Protein AF-A0A6A3PZK4-F1 (afdb_monomer_lite)

Radius of gyration: 15.24 Å; chains: 1; bounding box: 36×36×33 Å

Sequence (86 aa):
HVELTCVTIASISTGNMGVPCDEAAQVALRTIQKFLRANHWEGTLGIVCYGESVLKAFTKQALLERFNETLDPPSLAQDNIPRWPF

Organism: NCBI:txid53985

pLDDT: mean 84.87, std 14.3, range [50.31, 96.5]

InterPro domains:
  IPR043472 Macro domain-like [G3DSA:3.40.220.10] (1-63)
  IPR043472 Macro domain-like [SSF52949] (3-60)

Secondary structure (DSSP, 8-state):
-PPP-EEEEE-TTSSTT---HHHHHHHHHHHHHHHHHHS---SEEEEE--SHHHHHHHT-HHHHHHHHS--PPPP--TT-------

Foldseek 3Di:
DDADQEEEAEQPCVPPVVDQLLVSLLVVLVVVLVPVVVDVHHHDYHYDQPDPRNVVNNPPPVSVVVSPDDPDDPPPPVPDDPPDDD

Structure (mmCIF, N/CA/C/O backbone):
data_AF-A0A6A3PZK4-F1
#
_entry.id   AF-A0A6A3PZK4-F1
#
loop_
_atom_site.group_PDB
_atom_site.id
_atom_site.type_symbol
_atom_site.label_atom_id
_atom_site.label_alt_id
_atom_site.label_comp_id
_atom_site.label_asym_id
_atom_site.label_entity_id
_atom_site.label_seq_id
_atom_site.pdbx_PDB_ins_code
_atom_site.Cartn_x
_atom_site.Cartn_y
_atom_site.Cartn_z
_atom_site.occupancy
_atom_site.B_iso_or_equiv
_atom_site.auth_seq_id
_atom_site.auth_comp_id
_atom_site.auth_asym_id
_atom_site.auth_atom_id
_atom_site.pdbx_PDB_model_num
ATOM 1 N N . HIS A 1 1 ? 18.456 -8.938 -17.091 1.00 57.84 1 HIS A N 1
ATOM 2 C CA . HIS A 1 1 ? 17.813 -8.735 -15.778 1.00 57.84 1 HIS A CA 1
ATOM 3 C C . HIS A 1 1 ? 16.375 -9.209 -15.894 1.00 57.84 1 HIS A C 1
ATOM 5 O O . HIS A 1 1 ? 15.776 -8.949 -16.927 1.00 57.84 1 HIS A O 1
ATOM 11 N N . VAL A 1 2 ? 15.855 -9.945 -14.910 1.00 76.88 2 VAL A N 1
ATOM 12 C CA . VAL A 1 2 ? 14.429 -10.308 -14.873 1.00 76.88 2 VAL A CA 1
ATOM 13 C C . VAL A 1 2 ? 13.719 -9.230 -14.065 1.00 76.88 2 VAL A C 1
ATOM 15 O O . VAL A 1 2 ? 14.055 -9.031 -12.898 1.00 76.88 2 VAL A O 1
ATOM 18 N N . GLU A 1 3 ? 12.798 -8.508 -14.692 1.00 86.31 3 GLU A N 1
ATOM 19 C CA . GLU A 1 3 ? 11.941 -7.548 -13.999 1.00 86.31 3 GLU A CA 1
ATOM 20 C C . GLU A 1 3 ? 10.778 -8.291 -13.339 1.00 86.31 3 GLU A C 1
ATOM 22 O O . GLU A 1 3 ? 10.142 -9.153 -13.948 1.00 86.31 3 GLU A O 1
ATOM 27 N N . LEU A 1 4 ? 10.522 -7.993 -12.065 1.00 92.00 4 LEU A N 1
ATOM 28 C CA . LEU A 1 4 ? 9.390 -8.569 -11.346 1.00 92.00 4 LEU A CA 1
ATOM 29 C C . LEU A 1 4 ? 8.107 -7.893 -11.826 1.00 92.00 4 LEU A C 1
ATOM 31 O O . LEU A 1 4 ? 7.973 -6.684 -11.685 1.00 92.00 4 LEU A O 1
ATOM 35 N N . THR A 1 5 ? 7.154 -8.665 -12.338 1.00 94.56 5 THR A N 1
ATOM 36 C CA . THR A 1 5 ? 5.876 -8.152 -12.865 1.00 94.56 5 THR A CA 1
ATOM 37 C C . THR A 1 5 ? 4.714 -8.294 -11.883 1.00 94.56 5 THR A C 1
ATOM 39 O O . THR A 1 5 ? 3.620 -7.797 -12.140 1.00 94.56 5 THR A O 1
ATOM 42 N N . CYS A 1 6 ? 4.922 -8.966 -10.748 1.00 95.56 6 CYS A N 1
ATOM 43 C CA . CYS A 1 6 ? 3.911 -9.156 -9.712 1.00 95.56 6 CYS A CA 1
ATOM 44 C C . CYS A 1 6 ? 4.549 -9.043 -8.327 1.00 95.56 6 CYS A C 1
ATOM 46 O O . CYS A 1 6 ? 5.481 -9.783 -8.006 1.00 95.56 6 CYS A O 1
ATOM 48 N N . VAL A 1 7 ? 4.056 -8.108 -7.515 1.00 95.94 7 VAL A N 1
ATOM 49 C CA . VAL A 1 7 ? 4.563 -7.842 -6.165 1.00 95.94 7 VAL A CA 1
ATOM 50 C C . VAL A 1 7 ? 3.395 -7.761 -5.193 1.00 95.94 7 VAL A C 1
ATOM 52 O O . VAL A 1 7 ? 2.439 -7.020 -5.409 1.00 95.94 7 VAL A O 1
ATOM 55 N N . THR A 1 8 ? 3.484 -8.491 -4.085 1.00 96.50 8 THR A N 1
ATOM 56 C CA . THR A 1 8 ? 2.532 -8.391 -2.974 1.00 96.50 8 THR A CA 1
ATOM 57 C C . THR A 1 8 ? 3.209 -7.803 -1.747 1.00 96.50 8 THR A C 1
ATOM 59 O O . THR A 1 8 ? 4.284 -8.260 -1.359 1.00 96.50 8 THR A O 1
ATOM 62 N N . ILE A 1 9 ? 2.572 -6.823 -1.116 1.00 95.31 9 ILE A N 1
ATOM 63 C CA . ILE A 1 9 ? 3.101 -6.096 0.039 1.00 95.31 9 ILE A CA 1
ATOM 64 C C . ILE A 1 9 ? 2.186 -6.351 1.236 1.00 95.31 9 ILE A C 1
ATOM 66 O O . ILE A 1 9 ? 0.981 -6.132 1.155 1.00 95.31 9 ILE A O 1
ATOM 70 N N . ALA A 1 10 ? 2.745 -6.816 2.352 1.00 94.56 10 ALA A N 1
ATOM 71 C CA . ALA A 1 10 ? 2.014 -6.905 3.615 1.00 94.56 10 ALA A CA 1
ATOM 72 C C . ALA A 1 10 ? 1.889 -5.522 4.278 1.00 94.56 10 ALA A C 1
ATOM 74 O O . ALA A 1 10 ? 2.665 -4.613 3.994 1.00 94.56 10 ALA A O 1
ATOM 75 N N . SER A 1 11 ? 0.957 -5.363 5.216 1.00 90.62 11 SER A N 1
ATOM 76 C CA . SER A 1 11 ? 0.878 -4.150 6.040 1.00 90.62 11 SER A CA 1
ATOM 77 C C . SER A 1 11 ? 2.035 -4.082 7.046 1.00 90.62 11 SER A C 1
ATOM 79 O O . SER A 1 11 ? 1.955 -4.595 8.163 1.00 90.62 11 SER A O 1
ATOM 81 N N . ILE A 1 12 ? 3.153 -3.497 6.615 1.00 91.94 12 ILE A N 1
ATOM 82 C CA . ILE A 1 12 ? 4.393 -3.416 7.394 1.00 91.94 12 ILE A CA 1
ATOM 83 C C . ILE A 1 12 ? 4.199 -2.463 8.584 1.00 91.94 12 ILE A C 1
ATOM 85 O O . ILE A 1 12 ? 3.624 -1.386 8.456 1.00 91.94 12 ILE A O 1
ATOM 89 N N . SER A 1 13 ? 4.704 -2.870 9.750 1.00 93.62 13 SER A N 1
ATOM 90 C CA . SER A 1 13 ? 4.715 -2.103 11.007 1.00 93.62 13 SER A CA 1
ATOM 91 C C . SER A 1 13 ? 3.363 -1.837 11.694 1.00 93.62 13 SER A C 1
ATOM 93 O O . SER A 1 13 ? 3.353 -1.281 12.790 1.00 93.62 13 SER A O 1
ATOM 95 N N . THR A 1 14 ? 2.228 -2.282 11.147 1.00 92.06 14 THR A N 1
ATOM 96 C CA . THR A 1 14 ? 0.901 -2.029 11.7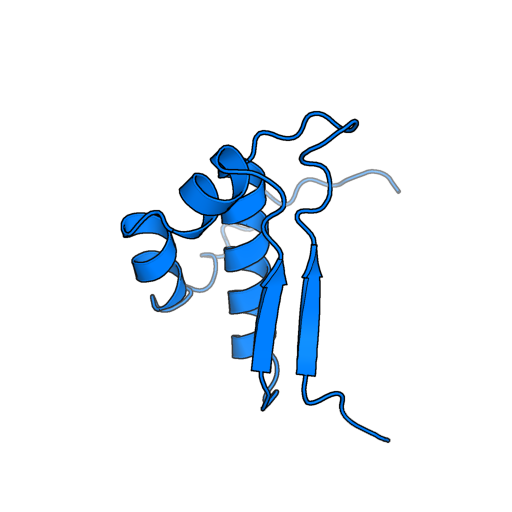57 1.00 92.06 14 THR A CA 1
ATOM 97 C C . THR A 1 14 ? 0.487 -3.029 12.840 1.00 92.06 14 THR A C 1
ATOM 99 O O . THR A 1 14 ? -0.551 -2.857 13.470 1.00 92.06 14 THR A O 1
ATOM 102 N N . GLY A 1 15 ? 1.259 -4.104 13.026 1.00 87.81 15 GLY A N 1
ATOM 103 C CA . GLY A 1 15 ? 1.059 -5.095 14.087 1.00 87.81 15 GLY A CA 1
ATOM 104 C C . GLY A 1 15 ? 1.846 -4.734 15.346 1.00 87.81 15 GLY A C 1
ATOM 105 O O . GLY A 1 15 ? 1.640 -3.686 15.945 1.00 87.81 15 GLY A O 1
ATOM 106 N N . ASN A 1 16 ? 2.806 -5.582 15.721 1.00 89.31 16 ASN A N 1
ATOM 107 C CA . ASN A 1 16 ? 3.596 -5.425 16.950 1.00 89.31 16 ASN A CA 1
ATOM 108 C C . ASN A 1 16 ? 4.386 -4.101 17.048 1.00 89.31 16 ASN A C 1
ATOM 110 O O . ASN A 1 16 ? 4.695 -3.655 18.145 1.00 89.31 16 ASN A O 1
ATOM 114 N N . MET A 1 17 ? 4.714 -3.471 15.914 1.00 89.50 17 MET A N 1
ATOM 115 C CA . MET A 1 17 ? 5.417 -2.178 15.890 1.00 89.50 17 MET A CA 1
ATOM 116 C C . MET A 1 17 ? 4.491 -0.982 16.169 1.00 89.50 17 MET A C 1
ATOM 118 O O . MET A 1 17 ? 4.980 0.128 16.349 1.00 89.50 17 MET A O 1
ATOM 122 N N . GLY A 1 18 ? 3.171 -1.196 16.207 1.00 90.94 18 GLY A N 1
ATOM 123 C CA . GLY A 1 18 ? 2.200 -0.217 16.692 1.00 90.94 18 GLY A CA 1
ATOM 124 C C . GLY A 1 18 ? 1.951 0.993 15.789 1.00 90.94 18 GLY A C 1
ATOM 125 O O . GLY A 1 18 ? 1.316 1.942 16.242 1.00 90.94 18 GLY A O 1
ATOM 126 N N . VAL A 1 19 ? 2.414 0.995 14.533 1.00 94.06 19 VAL A N 1
ATOM 127 C CA . VAL A 1 19 ? 2.143 2.113 13.615 1.00 94.06 19 VAL A CA 1
ATOM 128 C C . VAL A 1 19 ? 0.643 2.155 13.291 1.00 94.06 19 VAL A C 1
ATOM 130 O O . VAL A 1 19 ? 0.087 1.130 12.877 1.00 94.06 19 VAL A O 1
ATOM 133 N N . PRO A 1 20 ? -0.031 3.312 13.427 1.00 95.88 20 PRO A N 1
ATOM 134 C CA . PRO A 1 20 ? -1.438 3.437 13.070 1.00 95.88 20 PRO A CA 1
ATOM 135 C C . PRO A 1 20 ? -1.687 3.050 11.608 1.00 95.88 20 PRO A C 1
ATOM 137 O O . PRO A 1 20 ? -0.991 3.511 10.703 1.00 95.88 20 PRO A O 1
ATOM 140 N N . CYS A 1 21 ? -2.710 2.225 11.359 1.00 94.88 21 CYS A N 1
ATOM 141 C CA . CYS A 1 21 ? -3.009 1.708 10.016 1.00 94.88 21 CYS A CA 1
ATOM 142 C C . CYS A 1 21 ? -3.244 2.827 8.991 1.00 94.88 21 CYS A C 1
ATOM 144 O O . CYS A 1 21 ? -2.823 2.708 7.845 1.00 94.88 21 CYS A O 1
ATOM 146 N N . ASP A 1 22 ? -3.875 3.923 9.412 1.00 94.62 22 ASP A N 1
ATOM 147 C CA . ASP A 1 22 ? -4.155 5.077 8.556 1.00 94.62 22 ASP A CA 1
ATOM 148 C C . ASP A 1 22 ? -2.877 5.788 8.094 1.00 94.62 22 ASP A C 1
ATOM 150 O O . ASP A 1 22 ? -2.727 6.097 6.911 1.00 94.62 22 ASP A O 1
ATOM 154 N N . GLU A 1 23 ? -1.931 6.001 9.011 1.00 94.25 23 GLU A N 1
ATOM 155 C CA . GLU A 1 23 ? -0.634 6.603 8.699 1.00 94.25 23 GLU A CA 1
ATOM 156 C C . GLU A 1 23 ? 0.203 5.668 7.823 1.00 94.25 23 GLU A C 1
ATOM 158 O O . GLU A 1 23 ? 0.770 6.099 6.816 1.00 94.25 23 GLU A O 1
ATOM 163 N N . ALA A 1 24 ? 0.224 4.374 8.155 1.00 93.94 24 ALA A N 1
ATOM 164 C CA . ALA A 1 24 ? 0.933 3.364 7.379 1.00 93.94 24 ALA A CA 1
ATOM 165 C C . ALA A 1 24 ? 0.401 3.276 5.942 1.00 93.94 24 ALA A C 1
ATOM 167 O O . ALA A 1 24 ? 1.190 3.292 4.997 1.00 93.94 24 ALA A O 1
ATOM 168 N N . ALA A 1 25 ? -0.923 3.248 5.759 1.00 95.06 25 ALA A N 1
ATOM 169 C CA . ALA A 1 25 ? -1.551 3.216 4.442 1.00 95.06 25 ALA A CA 1
ATOM 170 C C . ALA A 1 25 ? -1.227 4.474 3.625 1.00 95.06 25 ALA A C 1
ATOM 172 O O . ALA A 1 25 ? -0.894 4.376 2.441 1.00 95.06 25 ALA A O 1
ATOM 173 N N . GLN A 1 26 ? -1.246 5.651 4.261 1.00 94.75 26 GLN A N 1
ATOM 174 C CA . GLN A 1 26 ? -0.878 6.907 3.610 1.00 94.75 26 GLN A CA 1
ATOM 175 C C . GLN A 1 26 ? 0.585 6.915 3.152 1.00 94.75 26 GLN A C 1
ATOM 177 O O . GLN A 1 26 ? 0.877 7.303 2.018 1.00 94.75 26 GLN A O 1
ATOM 182 N N . VAL A 1 27 ? 1.512 6.490 4.014 1.00 94.62 27 VAL A N 1
ATOM 183 C CA . VAL A 1 27 ? 2.941 6.414 3.683 1.00 94.62 27 VAL A CA 1
ATOM 184 C C . VAL A 1 27 ? 3.191 5.379 2.587 1.00 94.62 27 VAL A C 1
ATOM 186 O O . VAL A 1 27 ? 3.904 5.679 1.626 1.00 94.62 27 VAL A O 1
ATOM 189 N N . ALA A 1 28 ? 2.580 4.197 2.686 1.00 95.06 28 ALA A N 1
ATOM 190 C CA . ALA A 1 28 ? 2.710 3.130 1.703 1.00 95.06 28 ALA A CA 1
ATOM 191 C C . ALA A 1 28 ? 2.237 3.583 0.317 1.00 95.06 28 ALA A C 1
ATOM 193 O O . ALA A 1 28 ? 3.025 3.559 -0.629 1.00 95.06 28 ALA A O 1
ATOM 194 N N . LEU A 1 29 ? 0.998 4.073 0.192 1.00 94.50 29 LEU A N 1
ATOM 195 C CA . LEU A 1 29 ? 0.448 4.486 -1.101 1.00 94.50 29 LEU A CA 1
ATOM 196 C C . LEU A 1 29 ? 1.194 5.679 -1.698 1.00 94.50 29 LEU A C 1
ATOM 198 O O . LEU A 1 29 ? 1.489 5.665 -2.889 1.00 94.50 29 LEU A O 1
ATOM 202 N N . ARG A 1 30 ? 1.607 6.663 -0.888 1.00 92.44 30 ARG A N 1
ATOM 203 C CA . ARG A 1 30 ? 2.439 7.775 -1.381 1.00 92.44 30 ARG A CA 1
ATOM 204 C C . ARG A 1 30 ? 3.800 7.296 -1.890 1.00 92.44 30 ARG A C 1
ATOM 206 O O . ARG A 1 30 ? 4.329 7.845 -2.854 1.00 92.44 30 ARG A O 1
ATOM 213 N N . THR A 1 31 ? 4.389 6.297 -1.240 1.00 93.88 31 THR A N 1
ATOM 214 C CA . THR A 1 31 ? 5.695 5.747 -1.630 1.00 93.88 31 THR A CA 1
ATOM 215 C C . THR A 1 31 ? 5.582 4.914 -2.901 1.00 93.88 31 THR A C 1
ATOM 217 O O . THR A 1 31 ? 6.376 5.103 -3.820 1.00 93.88 31 THR A O 1
ATOM 220 N N . ILE A 1 32 ? 4.550 4.070 -2.997 1.00 94.25 32 ILE A N 1
ATOM 221 C CA . ILE A 1 32 ? 4.220 3.310 -4.208 1.00 94.25 32 ILE A CA 1
ATOM 222 C C . ILE A 1 32 ? 3.974 4.269 -5.376 1.00 94.25 32 ILE A C 1
ATOM 224 O O . ILE A 1 32 ? 4.585 4.116 -6.426 1.00 94.25 32 ILE A O 1
ATOM 228 N N . GLN A 1 33 ? 3.160 5.307 -5.180 1.00 92.44 33 GLN A N 1
ATOM 229 C CA . GLN A 1 33 ? 2.888 6.321 -6.199 1.00 92.44 33 GLN A CA 1
ATOM 230 C C . GLN A 1 33 ? 4.180 6.975 -6.710 1.00 92.44 33 GLN A C 1
ATOM 232 O O . GLN A 1 33 ? 4.386 7.085 -7.917 1.00 92.44 33 GLN A O 1
ATOM 237 N N . LYS A 1 34 ? 5.076 7.391 -5.803 1.00 91.31 34 LYS A N 1
ATOM 238 C CA . LYS A 1 34 ? 6.383 7.960 -6.166 1.00 91.31 34 LYS A CA 1
ATOM 239 C C . LYS A 1 34 ? 7.229 6.979 -6.971 1.00 91.31 34 LYS A C 1
ATOM 241 O O . LYS A 1 34 ? 7.809 7.377 -7.975 1.00 91.31 34 LYS A O 1
ATOM 246 N N . PHE A 1 35 ? 7.291 5.719 -6.545 1.00 92.31 35 PHE A N 1
ATOM 247 C CA . PHE A 1 35 ? 8.043 4.683 -7.245 1.00 92.31 35 PHE A CA 1
ATOM 248 C C . PHE A 1 35 ? 7.502 4.463 -8.662 1.00 92.31 35 PHE A C 1
ATOM 250 O O . PHE A 1 35 ? 8.273 4.537 -9.612 1.00 92.31 35 PHE A O 1
ATOM 257 N N . LEU A 1 36 ? 6.189 4.277 -8.813 1.00 90.62 36 LEU A N 1
ATOM 258 C CA . LEU A 1 36 ? 5.545 4.041 -10.109 1.00 90.62 36 LEU A CA 1
ATOM 259 C C . LEU A 1 36 ? 5.653 5.237 -11.063 1.00 90.62 36 LEU A C 1
ATOM 261 O O . LEU A 1 36 ? 5.698 5.056 -12.269 1.00 90.62 36 LEU A O 1
ATOM 265 N N . ARG A 1 37 ? 5.687 6.470 -10.544 1.00 87.38 37 ARG A N 1
ATOM 266 C CA . ARG A 1 37 ? 5.859 7.671 -11.378 1.00 87.38 37 ARG A CA 1
ATOM 267 C C . ARG A 1 37 ? 7.319 7.927 -11.758 1.00 87.38 37 ARG A C 1
ATOM 269 O O . ARG A 1 37 ? 7.570 8.503 -12.809 1.00 87.38 37 ARG A O 1
ATOM 276 N N . ALA A 1 38 ? 8.270 7.547 -10.905 1.00 90.12 38 ALA A N 1
ATOM 277 C CA . ALA A 1 38 ? 9.699 7.738 -11.158 1.00 90.12 38 ALA A CA 1
ATOM 278 C C . ALA A 1 38 ? 10.314 6.621 -12.016 1.00 90.12 38 ALA A C 1
ATOM 280 O O . ALA A 1 38 ? 11.361 6.826 -12.628 1.00 90.12 38 ALA A O 1
ATOM 281 N N . ASN A 1 39 ? 9.684 5.447 -12.048 1.00 86.12 39 ASN A N 1
ATOM 282 C CA . ASN A 1 39 ? 10.170 4.266 -12.751 1.00 86.12 39 ASN A CA 1
ATOM 283 C C . ASN A 1 39 ? 9.104 3.808 -13.749 1.00 86.12 39 ASN A C 1
ATOM 285 O O . ASN A 1 39 ? 7.939 3.711 -13.387 1.00 86.12 39 ASN A O 1
ATOM 289 N N . HIS A 1 40 ? 9.493 3.464 -14.977 1.00 84.31 40 HIS A N 1
ATOM 290 C CA . HIS A 1 40 ? 8.588 2.909 -15.995 1.00 84.31 40 HIS A CA 1
ATOM 291 C C . HIS A 1 40 ? 8.279 1.427 -15.719 1.00 84.31 40 HIS A C 1
ATOM 293 O O . HIS A 1 40 ? 8.501 0.568 -16.565 1.00 84.31 40 HIS A O 1
ATOM 299 N N . TRP A 1 41 ? 7.856 1.114 -14.495 1.00 91.69 41 TRP A N 1
ATOM 300 C CA . TRP A 1 41 ? 7.539 -0.248 -14.094 1.00 91.69 41 TRP A CA 1
ATOM 301 C C . TRP A 1 41 ? 6.133 -0.629 -14.556 1.00 91.69 41 TRP A C 1
ATOM 303 O O . TRP A 1 41 ? 5.163 0.056 -14.230 1.00 91.69 41 TRP A O 1
ATOM 313 N N . GLU A 1 42 ? 6.024 -1.756 -15.256 1.00 91.44 42 GLU A N 1
ATOM 314 C CA . GLU A 1 42 ? 4.754 -2.344 -15.674 1.00 91.4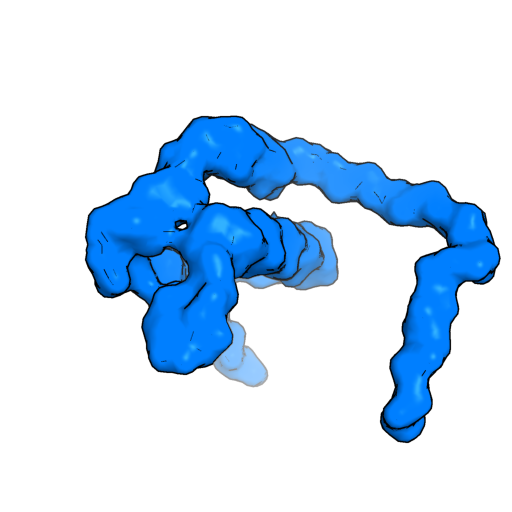4 42 GLU A CA 1
ATOM 315 C C . GLU A 1 42 ? 4.526 -3.674 -14.948 1.00 91.44 42 GLU A C 1
ATOM 317 O O . GLU A 1 42 ? 5.333 -4.603 -15.021 1.00 91.44 42 GLU A O 1
ATOM 322 N N . GLY A 1 43 ? 3.411 -3.778 -14.226 1.00 92.94 43 GLY A N 1
ATOM 323 C CA . GLY A 1 43 ? 3.096 -4.976 -13.461 1.00 92.94 43 GLY A CA 1
ATOM 324 C C . GLY A 1 43 ? 1.881 -4.819 -12.557 1.00 92.94 43 GLY A C 1
ATOM 325 O O . GLY A 1 43 ? 1.149 -3.832 -12.607 1.00 92.94 43 GLY A O 1
ATOM 326 N N . THR A 1 44 ? 1.661 -5.828 -11.717 1.00 95.44 44 THR A N 1
ATOM 327 C CA . THR A 1 44 ? 0.583 -5.867 -10.725 1.00 95.44 44 THR A CA 1
ATOM 328 C C . THR A 1 44 ? 1.150 -5.732 -9.318 1.00 95.44 44 THR A C 1
ATOM 330 O O . THR A 1 44 ? 2.037 -6.490 -8.923 1.00 95.44 44 THR A O 1
ATOM 333 N N . LEU A 1 45 ? 0.625 -4.778 -8.548 1.00 94.94 45 LEU A N 1
ATOM 334 C CA . LEU A 1 45 ? 0.962 -4.592 -7.139 1.00 94.94 45 LEU A CA 1
ATOM 335 C C . LEU A 1 45 ? -0.276 -4.849 -6.278 1.00 94.94 45 LEU A C 1
ATOM 337 O O . LEU A 1 45 ? -1.301 -4.192 -6.445 1.00 94.94 45 LEU A O 1
ATOM 341 N N . GLY A 1 46 ? -0.175 -5.805 -5.358 1.00 95.50 46 GLY A N 1
ATOM 342 C CA . GLY A 1 46 ? -1.229 -6.141 -4.402 1.00 95.50 46 GLY A CA 1
ATOM 343 C C . GLY A 1 46 ? -0.837 -5.766 -2.977 1.00 95.50 46 GLY A C 1
ATOM 344 O O . GLY A 1 46 ? 0.288 -6.025 -2.556 1.00 95.50 46 GLY A O 1
ATOM 345 N N . ILE A 1 47 ? -1.766 -5.197 -2.209 1.00 94.88 47 ILE A N 1
ATOM 346 C CA . ILE A 1 47 ? -1.577 -4.946 -0.775 1.00 94.88 47 ILE A CA 1
ATOM 347 C C . ILE A 1 47 ? -2.392 -5.978 0.000 1.00 94.88 47 ILE A C 1
ATOM 349 O O . ILE A 1 47 ? -3.612 -6.052 -0.129 1.00 94.88 47 ILE A O 1
ATOM 353 N N . VAL A 1 48 ? -1.706 -6.802 0.789 1.00 94.69 48 VAL A N 1
ATOM 354 C CA . VAL A 1 48 ? -2.312 -7.858 1.598 1.00 94.69 48 VAL A CA 1
ATOM 355 C C . VAL A 1 48 ? -2.690 -7.282 2.959 1.00 94.69 48 VAL A C 1
ATOM 357 O O . VAL A 1 48 ? -1.842 -7.041 3.822 1.00 94.69 48 VAL A O 1
ATOM 360 N N . CYS A 1 49 ? -3.990 -7.072 3.146 1.00 94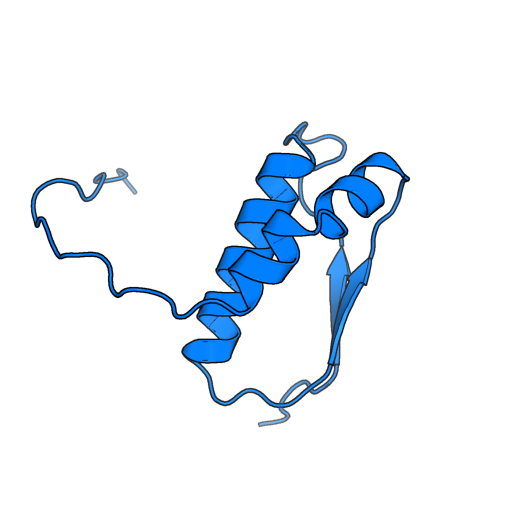.50 49 CYS A N 1
ATOM 361 C CA . CYS A 1 49 ? -4.565 -6.505 4.359 1.00 94.50 49 CYS A CA 1
ATOM 362 C C . CYS A 1 49 ? -4.995 -7.615 5.328 1.00 94.50 49 CYS A C 1
ATOM 364 O O . CYS A 1 49 ? -6.101 -8.143 5.226 1.00 94.50 49 CYS A O 1
ATOM 366 N N . TYR A 1 50 ? -4.134 -7.964 6.287 1.00 91.75 50 TYR A N 1
ATOM 367 C CA . TYR A 1 50 ? -4.496 -8.887 7.366 1.00 91.75 50 TYR A CA 1
ATOM 368 C C . TYR A 1 50 ? -5.229 -8.132 8.488 1.00 91.75 50 TYR A C 1
ATOM 370 O O . TYR A 1 50 ? -4.604 -7.606 9.408 1.00 91.75 50 TYR A O 1
ATOM 378 N N . GLY A 1 51 ? -6.558 -8.046 8.373 1.00 91.25 51 GLY A N 1
ATOM 379 C CA . GLY A 1 51 ? -7.449 -7.426 9.360 1.00 91.25 51 GLY A CA 1
ATOM 380 C C . GLY A 1 51 ? -8.300 -6.283 8.799 1.00 91.25 51 GLY A C 1
ATOM 381 O O . GLY A 1 51 ? -7.894 -5.562 7.885 1.00 91.25 51 GLY A O 1
ATOM 382 N N . GLU A 1 52 ? -9.491 -6.097 9.373 1.00 93.81 52 GLU A N 1
ATOM 383 C CA . GLU A 1 52 ? -10.458 -5.089 8.915 1.00 93.81 52 GLU A CA 1
ATOM 384 C C . GLU A 1 52 ? -9.936 -3.655 9.039 1.00 93.81 52 GLU A C 1
ATOM 386 O O . GLU A 1 52 ? -10.186 -2.836 8.159 1.00 93.81 52 GLU A O 1
ATOM 391 N N . SER A 1 53 ? -9.181 -3.340 10.096 1.00 93.56 53 SER A N 1
ATOM 392 C CA . SER A 1 53 ? -8.602 -2.005 10.302 1.00 93.56 53 SER A CA 1
ATOM 393 C C . SER A 1 53 ? -7.623 -1.621 9.192 1.00 93.56 53 SER A C 1
ATOM 395 O O . SER A 1 53 ? -7.656 -0.493 8.701 1.00 93.56 53 SER A O 1
ATOM 397 N N . VAL A 1 54 ? -6.797 -2.573 8.753 1.00 94.44 54 VAL A N 1
ATOM 398 C CA . VAL A 1 54 ? -5.850 -2.399 7.648 1.00 94.44 54 VAL A CA 1
ATOM 399 C C . VAL A 1 54 ? -6.609 -2.225 6.334 1.00 94.44 54 VAL A C 1
ATOM 401 O O . VAL A 1 54 ? -6.366 -1.266 5.605 1.00 94.44 54 VAL A O 1
ATOM 404 N N . LEU A 1 55 ? -7.579 -3.103 6.053 1.00 95.38 55 LEU A N 1
ATOM 405 C CA . LEU A 1 55 ? -8.399 -3.002 4.845 1.00 95.38 55 LEU A CA 1
ATOM 406 C C . LEU A 1 55 ? -9.128 -1.655 4.780 1.00 95.38 55 LEU A C 1
ATOM 408 O O . LEU A 1 55 ? -9.106 -0.988 3.747 1.00 95.38 55 LEU A O 1
ATOM 412 N N . LYS A 1 56 ? -9.726 -1.222 5.893 1.00 96.00 56 LYS A N 1
ATOM 413 C CA . LYS A 1 56 ? -10.416 0.064 6.004 1.00 96.00 56 LYS A CA 1
ATOM 414 C C . LYS A 1 56 ? -9.475 1.238 5.746 1.00 96.00 56 LYS A C 1
ATOM 416 O O . LYS A 1 56 ? -9.888 2.185 5.089 1.00 96.00 56 LYS A O 1
ATOM 421 N N . ALA A 1 57 ? -8.231 1.181 6.223 1.00 95.00 57 ALA A N 1
ATOM 422 C CA . ALA A 1 57 ? -7.238 2.225 5.977 1.00 95.00 57 ALA A CA 1
ATOM 423 C C . ALA A 1 57 ? -6.872 2.339 4.486 1.00 95.00 57 ALA A C 1
ATOM 425 O O . ALA A 1 57 ? -6.877 3.441 3.939 1.00 95.00 57 ALA A O 1
ATOM 426 N N . PHE A 1 58 ? -6.629 1.211 3.807 1.00 93.62 58 PHE A N 1
ATOM 427 C CA . PHE A 1 58 ? -6.260 1.186 2.384 1.00 93.62 58 PHE A CA 1
ATOM 428 C C . PHE A 1 58 ? -7.426 1.448 1.418 1.00 93.62 58 PHE A C 1
ATOM 430 O O . PHE A 1 58 ? -7.190 1.824 0.274 1.00 93.62 58 PHE A O 1
ATOM 437 N N . THR A 1 59 ? -8.675 1.284 1.858 1.00 94.12 59 THR A N 1
ATOM 438 C CA . THR A 1 59 ? -9.879 1.497 1.028 1.00 94.12 59 THR A CA 1
ATOM 439 C C . THR A 1 59 ? -10.531 2.865 1.231 1.00 94.12 59 THR A C 1
ATOM 441 O O . THR A 1 59 ? -11.596 3.133 0.673 1.00 94.12 59 THR A O 1
ATOM 444 N N . LYS A 1 60 ? -9.906 3.770 1.996 1.00 91.06 60 LYS A N 1
ATOM 445 C CA . LYS A 1 60 ? -10.403 5.144 2.140 1.00 91.06 60 LYS A CA 1
ATOM 446 C C . LYS A 1 60 ? -10.405 5.843 0.786 1.00 91.06 60 LYS A C 1
ATOM 448 O O . LYS A 1 60 ? -9.351 6.056 0.192 1.00 91.06 60 LYS A O 1
ATOM 453 N N . GLN A 1 61 ? -11.582 6.278 0.353 1.00 84.06 61 GLN A N 1
ATOM 454 C CA . GLN A 1 61 ? -11.767 6.915 -0.948 1.00 84.06 61 GLN A CA 1
ATOM 455 C C . GLN A 1 61 ? -10.827 8.112 -1.158 1.00 84.06 61 GLN A C 1
ATOM 457 O O . GLN A 1 61 ? -10.094 8.136 -2.138 1.00 84.06 61 GLN A O 1
ATOM 462 N N . ALA A 1 62 ? -10.740 9.024 -0.185 1.00 81.00 62 ALA A N 1
ATOM 463 C CA . ALA A 1 62 ? -9.838 10.176 -0.261 1.00 81.0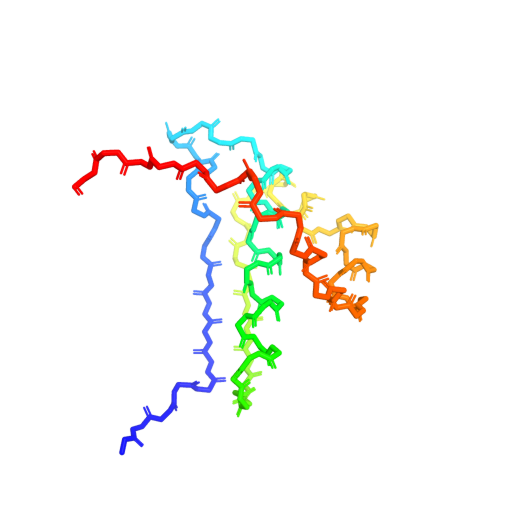0 62 ALA A CA 1
ATOM 464 C C . ALA A 1 62 ? -8.355 9.782 -0.420 1.00 81.00 62 ALA A C 1
ATOM 466 O O . ALA A 1 62 ? -7.571 10.516 -1.011 1.00 81.00 62 ALA A O 1
ATOM 467 N N . LEU A 1 63 ? -7.941 8.630 0.117 1.00 85.81 63 LEU A N 1
ATOM 468 C CA . LEU A 1 63 ? -6.571 8.144 -0.033 1.00 85.81 63 LEU A CA 1
ATOM 469 C C . LEU A 1 63 ? -6.327 7.584 -1.443 1.00 85.81 63 LEU A C 1
ATOM 471 O O . LEU A 1 63 ? -5.273 7.832 -2.025 1.00 85.81 63 LEU A O 1
ATOM 475 N N . LEU A 1 64 ? -7.309 6.871 -1.996 1.00 89.38 64 LEU A N 1
ATOM 476 C CA . LEU A 1 64 ? -7.265 6.342 -3.361 1.00 89.38 64 LEU A CA 1
ATOM 477 C C . LEU A 1 64 ? -7.337 7.454 -4.415 1.00 89.38 64 LEU A C 1
ATOM 479 O O . LEU A 1 64 ? -6.631 7.394 -5.416 1.00 89.38 64 LEU A O 1
ATOM 483 N N . GLU A 1 65 ? -8.137 8.492 -4.182 1.00 89.19 65 GLU A N 1
ATOM 484 C CA . GLU A 1 65 ? -8.192 9.677 -5.045 1.00 89.19 65 GLU A CA 1
ATOM 485 C C . GLU A 1 65 ? -6.821 10.368 -5.096 1.00 89.19 65 GLU A C 1
ATOM 487 O O . GLU A 1 65 ? -6.261 10.556 -6.178 1.00 89.19 65 GLU A O 1
ATOM 492 N N . ARG A 1 66 ? -6.201 10.591 -3.930 1.00 86.38 66 ARG A N 1
ATOM 493 C CA . ARG A 1 66 ? -4.848 11.165 -3.811 1.00 86.38 66 ARG A CA 1
ATOM 494 C C . ARG A 1 66 ? -3.751 10.331 -4.468 1.00 86.38 66 ARG A C 1
ATOM 496 O O . ARG A 1 66 ? -2.725 10.870 -4.880 1.00 86.38 66 ARG A O 1
ATOM 503 N N . PHE A 1 67 ? -3.938 9.018 -4.579 1.00 86.75 67 PHE A N 1
ATOM 504 C CA . PHE A 1 67 ? -2.988 8.154 -5.278 1.00 86.75 67 PHE A CA 1
ATOM 505 C C . PHE A 1 67 ? -2.927 8.454 -6.785 1.00 86.75 67 PHE A C 1
ATOM 507 O O . PHE A 1 67 ? -1.869 8.314 -7.403 1.00 86.75 67 PHE A O 1
ATOM 514 N N . ASN A 1 68 ? -4.023 8.931 -7.377 1.00 84.75 68 ASN A N 1
ATOM 515 C CA . ASN A 1 68 ? -4.086 9.264 -8.801 1.00 84.75 68 ASN A CA 1
ATOM 516 C C . ASN A 1 68 ? -3.707 10.720 -9.105 1.00 84.75 68 ASN A C 1
ATOM 518 O O . ASN A 1 68 ? -3.355 11.032 -10.244 1.00 84.75 68 ASN A O 1
ATOM 522 N N . GLU A 1 69 ? -3.714 11.596 -8.099 1.00 87.31 69 GLU A N 1
ATOM 523 C CA . GLU A 1 69 ? -3.309 12.997 -8.238 1.00 87.31 69 GLU A CA 1
ATOM 524 C C . GLU A 1 69 ? -1.861 13.134 -8.720 1.00 87.31 69 GLU A C 1
ATOM 526 O O . GLU A 1 69 ? -0.988 12.306 -8.428 1.00 87.31 69 GLU A O 1
ATOM 531 N N . THR A 1 70 ? -1.593 14.190 -9.484 1.00 79.69 70 THR A N 1
ATOM 532 C CA . THR A 1 70 ? -0.237 14.549 -9.893 1.00 79.69 70 THR A CA 1
ATOM 533 C C . THR A 1 70 ? 0.582 14.858 -8.646 1.00 79.69 70 THR A C 1
ATOM 535 O O . THR A 1 70 ? 0.147 15.605 -7.774 1.00 79.69 70 THR A O 1
ATOM 538 N N . LEU A 1 71 ? 1.778 14.279 -8.543 1.00 72.50 71 LEU A N 1
ATOM 539 C CA . LEU A 1 71 ? 2.710 14.703 -7.508 1.00 72.50 71 LEU A CA 1
ATOM 540 C C . LEU A 1 71 ? 3.214 16.090 -7.890 1.00 72.50 71 LEU A C 1
ATOM 542 O O . LEU A 1 71 ? 4.028 16.204 -8.807 1.00 72.50 71 LEU A O 1
ATOM 546 N N . ASP A 1 72 ? 2.756 17.121 -7.187 1.00 68.19 72 ASP A N 1
ATOM 547 C CA . ASP A 1 72 ? 3.420 18.412 -7.271 1.00 68.19 72 ASP A CA 1
ATOM 548 C C . ASP A 1 72 ? 4.873 18.218 -6.823 1.00 68.19 72 ASP A C 1
ATOM 550 O O . ASP A 1 72 ? 5.120 17.622 -5.758 1.00 68.19 72 ASP A O 1
ATOM 554 N N . PRO A 1 73 ? 5.860 18.659 -7.624 1.00 59.44 73 PRO A N 1
ATOM 555 C CA . PRO A 1 73 ? 7.227 18.680 -7.153 1.00 59.44 73 PRO A CA 1
ATOM 556 C C . PRO A 1 73 ? 7.240 19.503 -5.863 1.00 59.44 73 PRO A C 1
ATOM 558 O O . PRO A 1 73 ? 6.593 20.554 -5.811 1.00 59.44 73 PRO A O 1
ATOM 561 N N . PRO A 1 74 ? 7.926 19.040 -4.802 1.00 58.41 74 PRO A N 1
ATOM 562 C CA . PRO A 1 74 ? 8.074 19.865 -3.619 1.00 58.41 74 PRO A CA 1
ATOM 563 C C . PRO A 1 74 ? 8.639 21.208 -4.081 1.00 58.41 74 PRO A C 1
ATOM 565 O O . PRO A 1 74 ? 9.689 21.244 -4.727 1.00 58.41 74 PRO A O 1
ATOM 568 N N . SER A 1 75 ? 7.925 22.302 -3.796 1.00 54.47 75 SER A N 1
ATOM 569 C CA . SER A 1 75 ? 8.518 23.624 -3.912 1.00 54.47 75 SER A CA 1
ATOM 570 C C . SER A 1 75 ? 9.777 23.575 -3.058 1.00 54.47 75 SER A C 1
ATOM 572 O O . SER A 1 75 ? 9.727 23.266 -1.866 1.00 54.47 75 SER A O 1
ATOM 574 N N . LEU A 1 76 ? 10.935 23.747 -3.692 1.00 52.75 76 LEU A N 1
ATOM 575 C CA . LEU A 1 76 ? 12.217 23.762 -3.004 1.00 52.75 76 LEU A CA 1
ATOM 576 C C . LEU A 1 76 ? 12.295 25.052 -2.176 1.00 52.75 76 LEU A C 1
ATOM 578 O O . LEU A 1 76 ? 13.024 25.975 -2.518 1.00 5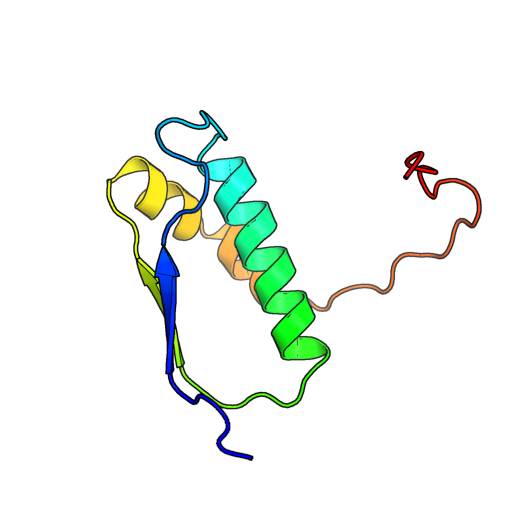2.75 76 LEU A O 1
ATOM 582 N N . ALA A 1 77 ? 11.543 25.133 -1.080 1.00 54.09 77 ALA A N 1
ATOM 583 C CA . ALA A 1 77 ? 11.969 25.928 0.054 1.00 54.09 77 ALA A CA 1
ATOM 584 C C . ALA A 1 77 ? 13.176 25.178 0.629 1.00 54.09 77 ALA A C 1
ATOM 586 O O . ALA A 1 77 ? 13.027 24.171 1.322 1.00 54.09 77 ALA A O 1
ATOM 587 N N . GLN A 1 78 ? 14.372 25.618 0.236 1.00 52.69 78 GLN A N 1
ATOM 588 C CA . GLN A 1 78 ? 15.670 24.992 0.518 1.00 52.69 78 GLN A CA 1
ATOM 589 C C . GLN A 1 78 ? 15.990 24.839 2.021 1.00 52.69 78 GLN A C 1
ATOM 591 O O . GLN A 1 78 ? 16.994 24.221 2.365 1.00 52.69 78 GLN A O 1
ATOM 596 N N . ASP A 1 79 ? 15.127 25.324 2.915 1.00 54.44 79 ASP A N 1
ATOM 597 C CA . ASP A 1 79 ? 15.444 25.528 4.329 1.00 54.44 79 ASP A CA 1
ATOM 598 C C . ASP A 1 79 ? 14.980 24.414 5.283 1.00 54.44 79 ASP A C 1
ATOM 600 O O . ASP A 1 79 ? 15.309 24.458 6.463 1.00 54.44 79 ASP A O 1
ATOM 604 N N . ASN A 1 80 ? 14.256 23.387 4.815 1.00 55.09 80 ASN A N 1
ATOM 605 C CA . ASN A 1 80 ? 13.660 22.366 5.698 1.00 55.09 80 ASN A CA 1
ATOM 606 C C . ASN A 1 80 ? 14.010 20.920 5.314 1.00 55.09 80 ASN A C 1
ATOM 608 O O . ASN A 1 80 ? 13.135 20.057 5.266 1.00 55.09 80 ASN A O 1
ATOM 612 N N . ILE A 1 81 ? 15.284 20.625 5.048 1.00 60.53 81 ILE A N 1
ATOM 613 C CA . ILE A 1 81 ? 15.760 19.233 5.000 1.00 60.53 81 ILE A CA 1
ATOM 614 C C . ILE A 1 81 ? 16.228 18.854 6.415 1.00 60.53 81 ILE A C 1
ATOM 616 O O . ILE A 1 81 ? 17.257 19.375 6.855 1.00 60.53 81 ILE A O 1
ATOM 620 N N . PRO A 1 82 ? 15.534 17.958 7.147 1.00 57.56 82 PRO A N 1
ATOM 621 C CA . PRO A 1 82 ? 16.040 17.454 8.416 1.00 57.56 82 PRO A CA 1
ATOM 622 C C . PRO A 1 82 ? 17.360 16.723 8.163 1.00 57.56 82 PRO A C 1
ATOM 624 O O . PRO A 1 82 ? 17.401 15.714 7.456 1.00 57.56 82 PRO A O 1
ATOM 627 N N . ARG A 1 83 ? 18.456 17.244 8.718 1.00 61.25 83 ARG A N 1
ATOM 628 C CA . ARG A 1 83 ? 19.738 16.538 8.753 1.00 61.25 83 ARG A CA 1
ATOM 629 C C . ARG A 1 83 ? 19.653 15.463 9.830 1.00 61.25 83 ARG A C 1
ATOM 631 O O . ARG A 1 83 ? 19.829 15.752 11.010 1.00 61.25 83 A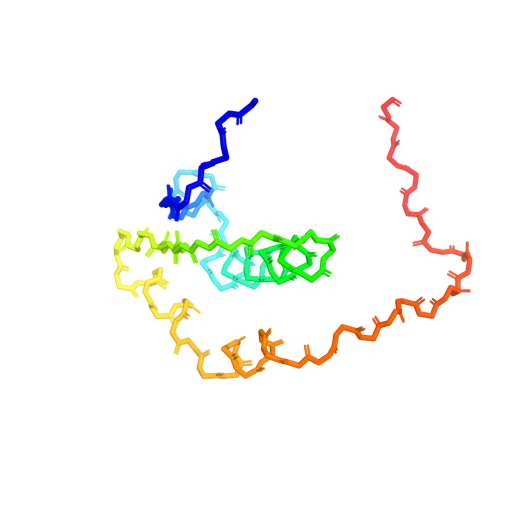RG A O 1
ATOM 638 N N . TRP A 1 84 ? 19.355 14.236 9.425 1.00 50.84 84 TRP A N 1
ATOM 639 C CA . TRP A 1 84 ? 19.496 13.077 10.301 1.00 50.84 84 TRP A CA 1
ATOM 640 C C . TRP A 1 84 ? 20.987 12.753 10.468 1.00 50.84 84 TRP A C 1
ATOM 642 O O . TRP A 1 84 ? 21.692 12.703 9.458 1.00 50.84 84 TRP A O 1
ATOM 652 N N . PRO A 1 85 ? 21.491 12.567 11.701 1.00 57.81 85 PRO A N 1
ATOM 653 C CA . PRO A 1 85 ? 22.879 12.210 11.932 1.00 57.81 85 PRO A CA 1
ATOM 654 C C . PRO A 1 85 ? 23.017 10.696 11.746 1.00 57.81 85 PRO A C 1
ATOM 656 O O . PRO A 1 85 ? 22.750 9.929 12.668 1.00 57.81 85 PRO A O 1
ATOM 659 N N . PHE A 1 86 ? 23.395 10.272 10.546 1.00 50.31 86 PHE A N 1
ATOM 660 C CA . PHE A 1 86 ? 24.001 8.962 10.322 1.00 50.31 86 PHE A CA 1
ATOM 661 C C . PHE A 1 86 ? 25.348 9.176 9.644 1.00 50.31 86 PHE A C 1
ATOM 663 O O . PHE A 1 86 ? 25.384 9.964 8.671 1.00 50.31 86 PHE A O 1
#